Protein AF-A0A969G0C9-F1 (afdb_monomer_lite)

Sequence (170 aa):
MPEANLAQLTTAPKAIAPPEKSEHPSFDSPMLDEKLALYQKRVLESGVPDILIVGSSRALRGLDPLALQAFLMEQGYPRLDIFNFGLNGATVQVFDLLLRQIIPAEQLPQLIIWADGSRAFNSGRKDITYDIIANSAGFQKLQDGTFPNLFVQTKEEAIAAPEKMMILST

Structure (mmCIF, N/CA/C/O backbone):
data_AF-A0A969G0C9-F1
#
_entry.id   AF-A0A969G0C9-F1
#
loop_
_atom_site.group_PDB
_atom_site.id
_atom_site.type_symbol
_atom_site.label_atom_id
_atom_site.label_alt_id
_atom_site.label_comp_id
_atom_site.label_asym_id
_atom_site.label_entity_id
_atom_site.label_seq_id
_atom_site.pdbx_PDB_ins_code
_atom_site.Cartn_x
_atom_site.Cartn_y
_atom_site.Cartn_z
_atom_site.occupancy
_atom_site.B_iso_or_equiv
_atom_site.auth_seq_id
_atom_site.auth_comp_id
_atom_site.auth_asym_id
_atom_site.auth_atom_id
_atom_site.pdbx_PDB_model_num
ATOM 1 N N . MET A 1 1 ? 9.639 25.654 -1.023 1.00 37.41 1 MET A N 1
ATOM 2 C CA . MET A 1 1 ? 8.563 24.685 -0.726 1.00 37.41 1 MET A CA 1
ATOM 3 C C . MET A 1 1 ? 9.047 23.849 0.447 1.00 37.41 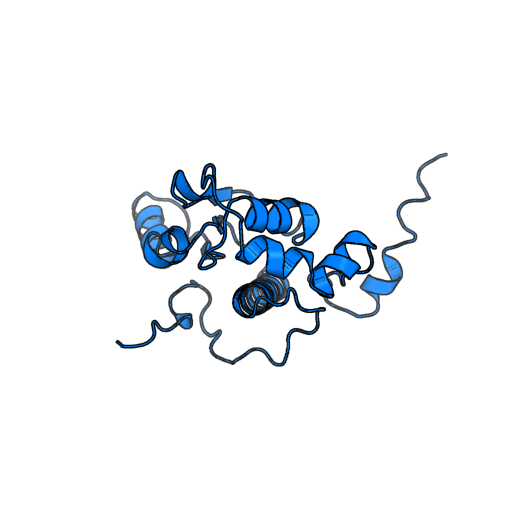1 MET A C 1
ATOM 5 O O . MET A 1 1 ? 10.113 23.270 0.280 1.00 37.41 1 MET A O 1
ATOM 9 N N . PRO A 1 2 ? 8.412 23.851 1.630 1.00 39.34 2 PRO A N 1
ATOM 10 C CA . PRO A 1 2 ? 8.885 23.009 2.724 1.00 39.34 2 PRO A CA 1
ATOM 11 C C . PRO A 1 2 ? 8.496 21.548 2.451 1.00 39.34 2 PRO A C 1
ATOM 13 O O . PRO A 1 2 ? 7.373 21.273 2.023 1.00 39.34 2 PRO A O 1
ATOM 16 N N . GLU A 1 3 ? 9.445 20.632 2.643 1.00 36.16 3 GLU A N 1
ATOM 17 C CA . GLU A 1 3 ? 9.234 19.186 2.555 1.00 36.16 3 GLU A CA 1
ATOM 18 C C . GLU A 1 3 ? 8.230 18.746 3.627 1.00 36.16 3 GLU A C 1
ATOM 20 O O . GLU A 1 3 ? 8.369 19.077 4.805 1.00 36.16 3 GLU A O 1
ATOM 25 N N . ALA A 1 4 ? 7.178 18.037 3.215 1.00 39.09 4 ALA A N 1
ATOM 26 C CA . ALA A 1 4 ? 6.188 17.502 4.138 1.00 39.09 4 ALA A CA 1
ATOM 27 C C . ALA A 1 4 ? 6.842 16.426 5.018 1.00 39.09 4 ALA A C 1
ATOM 29 O O . ALA A 1 4 ? 7.403 15.456 4.512 1.00 39.09 4 ALA A O 1
ATOM 30 N N . ASN A 1 5 ? 6.764 16.607 6.337 1.00 43.69 5 ASN A N 1
ATOM 31 C CA . ASN A 1 5 ? 7.303 15.681 7.322 1.00 43.69 5 ASN A CA 1
ATOM 32 C C . ASN A 1 5 ? 6.521 14.354 7.279 1.00 43.69 5 ASN A C 1
ATOM 34 O O . ASN A 1 5 ? 5.412 14.261 7.806 1.00 43.69 5 ASN A O 1
ATOM 38 N N . LEU A 1 6 ? 7.112 13.330 6.654 1.00 43.34 6 LEU A N 1
ATOM 39 C CA . LEU A 1 6 ? 6.550 11.981 6.480 1.00 43.34 6 LEU A CA 1
ATOM 40 C C . LEU A 1 6 ? 6.104 11.331 7.806 1.00 43.34 6 LEU A C 1
ATOM 42 O O . LEU A 1 6 ? 5.229 10.469 7.806 1.00 43.34 6 LEU A O 1
ATOM 46 N N . ALA A 1 7 ? 6.643 11.798 8.937 1.00 38.66 7 ALA A N 1
ATOM 47 C CA . ALA A 1 7 ? 6.309 11.349 10.286 1.00 38.66 7 ALA A CA 1
ATOM 48 C C . ALA A 1 7 ? 4.868 11.633 10.725 1.00 38.66 7 ALA A C 1
ATOM 50 O O . ALA A 1 7 ? 4.393 11.026 11.679 1.00 38.66 7 ALA A O 1
ATOM 51 N N . GLN A 1 8 ? 4.187 12.579 10.074 1.00 40.59 8 GLN A N 1
ATOM 52 C CA . GLN A 1 8 ? 2.805 12.937 10.407 1.00 40.59 8 GLN A CA 1
ATOM 53 C C . GLN A 1 8 ? 1.773 12.035 9.708 1.00 40.59 8 GLN A C 1
ATOM 55 O O . GLN A 1 8 ? 0.589 12.132 9.999 1.00 40.59 8 GLN A O 1
ATOM 60 N N . LEU A 1 9 ? 2.206 11.139 8.810 1.00 46.84 9 LEU A N 1
ATOM 61 C CA . LEU A 1 9 ? 1.333 10.288 7.987 1.00 46.84 9 LEU A CA 1
ATOM 62 C C . LEU A 1 9 ? 1.014 8.921 8.625 1.00 46.84 9 LEU A C 1
ATOM 64 O O . LEU A 1 9 ? 0.522 8.025 7.938 1.00 46.84 9 LEU A O 1
ATOM 68 N N . THR A 1 10 ? 1.320 8.731 9.909 1.00 42.50 10 THR A N 1
ATOM 69 C CA . THR A 1 10 ? 1.037 7.497 10.652 1.00 42.50 10 THR A CA 1
ATOM 70 C C . THR A 1 10 ? 0.679 7.814 12.102 1.00 42.50 10 THR A C 1
ATOM 72 O O . THR A 1 10 ? 1.307 8.660 12.737 1.00 42.50 10 THR A O 1
ATOM 75 N N . THR A 1 11 ? -0.335 7.137 12.644 1.00 44.62 11 THR A N 1
ATOM 76 C CA . THR A 1 11 ? -0.738 7.247 14.056 1.00 44.62 11 THR A CA 1
ATOM 77 C C . THR A 1 11 ? 0.205 6.513 15.015 1.00 44.62 11 THR A C 1
ATOM 79 O O . THR A 1 11 ? 0.015 6.583 16.231 1.00 44.62 11 THR A O 1
ATOM 82 N N . ALA A 1 12 ? 1.247 5.857 14.490 1.00 41.38 12 ALA A N 1
ATOM 83 C CA . ALA A 1 12 ? 2.321 5.256 15.269 1.00 41.38 12 ALA A CA 1
ATOM 84 C C . ALA A 1 12 ? 3.336 6.333 15.716 1.00 41.38 12 ALA A C 1
ATOM 86 O O . ALA A 1 12 ? 4.017 6.933 14.876 1.00 41.38 12 ALA A O 1
ATOM 87 N N . PRO A 1 13 ? 3.480 6.610 17.026 1.00 36.69 13 PRO A N 1
ATOM 88 C CA . PRO A 1 13 ? 4.459 7.578 17.492 1.00 36.69 13 PRO A CA 1
ATOM 89 C C . PRO A 1 13 ? 5.882 7.055 17.240 1.00 36.69 13 PRO A C 1
ATOM 91 O O . PRO A 1 13 ? 6.268 6.008 17.749 1.00 36.69 13 PRO A O 1
ATOM 94 N N . LYS A 1 14 ? 6.679 7.866 16.526 1.00 37.16 14 LYS A N 1
ATOM 95 C CA . LYS A 1 14 ? 8.149 7.787 16.394 1.00 37.16 14 LYS A CA 1
ATOM 96 C C . LYS A 1 14 ? 8.697 6.771 15.371 1.00 37.16 14 LYS A C 1
ATOM 98 O O . LYS A 1 14 ? 9.442 5.860 15.711 1.00 37.16 14 LYS A O 1
ATOM 103 N N . ALA A 1 15 ? 8.466 7.036 14.085 1.00 44.38 15 ALA A N 1
ATOM 104 C CA . ALA A 1 15 ? 9.258 6.478 12.982 1.00 44.38 15 ALA A CA 1
ATOM 105 C C . ALA A 1 15 ? 9.914 7.612 12.166 1.00 44.38 15 ALA A C 1
ATOM 107 O O . ALA A 1 15 ? 9.534 7.885 11.035 1.00 44.38 15 ALA A O 1
ATOM 108 N N . ILE A 1 16 ? 10.875 8.317 12.777 1.00 41.44 16 ILE A N 1
ATOM 109 C CA . ILE A 1 16 ? 11.783 9.256 12.089 1.00 41.44 16 ILE A CA 1
ATOM 110 C C . ILE A 1 16 ? 13.212 8.783 12.333 1.00 41.44 16 ILE A C 1
ATOM 112 O O . ILE A 1 16 ? 13.971 9.359 13.107 1.00 41.44 16 ILE A O 1
ATOM 116 N N . ALA A 1 17 ? 13.552 7.666 11.717 1.00 37.84 17 ALA A N 1
ATOM 117 C CA . ALA A 1 17 ? 14.923 7.338 11.385 1.00 37.84 17 ALA A CA 1
ATOM 118 C C . ALA A 1 17 ? 14.869 6.867 9.929 1.00 37.84 17 ALA A C 1
ATOM 120 O O . ALA A 1 17 ? 13.951 6.105 9.608 1.00 37.84 17 ALA A O 1
ATOM 121 N N . PRO A 1 18 ? 15.773 7.324 9.044 1.00 37.03 18 PRO A N 1
ATOM 122 C CA . PRO A 1 18 ? 15.930 6.684 7.745 1.00 37.03 18 PRO A CA 1
ATOM 123 C C . PRO A 1 18 ? 16.112 5.188 8.011 1.00 37.03 18 PRO A C 1
ATOM 125 O O . PRO A 1 18 ? 16.925 4.857 8.882 1.00 37.03 18 PRO A O 1
ATOM 128 N N . PRO A 1 19 ? 15.358 4.286 7.364 1.00 46.06 19 PRO A N 1
ATOM 129 C CA . PRO A 1 19 ? 15.647 2.875 7.523 1.00 46.06 19 PRO A CA 1
ATOM 130 C C . PRO A 1 19 ? 17.103 2.658 7.095 1.00 46.06 19 PRO A C 1
ATOM 132 O O . PRO A 1 19 ? 17.530 3.123 6.033 1.00 46.06 19 PRO A O 1
ATOM 135 N N . GLU A 1 20 ? 17.884 1.981 7.942 1.00 50.12 20 GLU A N 1
ATOM 136 C CA . GLU A 1 20 ? 19.062 1.268 7.455 1.00 50.12 20 GLU A CA 1
ATOM 137 C C . GLU A 1 20 ? 18.604 0.468 6.227 1.00 50.12 20 GLU A C 1
ATOM 139 O O . GLU A 1 20 ? 17.497 -0.068 6.253 1.00 50.12 20 GLU A O 1
ATOM 144 N N . LYS A 1 21 ? 19.372 0.520 5.125 1.00 53.62 21 LYS A N 1
ATOM 145 C CA . LYS A 1 21 ? 19.049 -0.078 3.811 1.00 53.62 21 LYS A CA 1
ATOM 146 C C . LYS A 1 21 ? 18.028 -1.214 3.912 1.00 53.62 21 LYS A C 1
ATOM 148 O O . LYS A 1 21 ? 18.293 -2.176 4.626 1.00 53.62 21 LYS A O 1
ATOM 153 N N . SER A 1 22 ? 16.932 -1.124 3.153 1.00 58.75 22 SER A N 1
ATOM 154 C CA . SER A 1 22 ? 15.933 -2.191 3.074 1.00 58.75 22 SER A CA 1
ATOM 155 C C . SER A 1 22 ? 16.625 -3.550 2.947 1.00 58.75 22 SER A C 1
ATOM 157 O O . SER A 1 22 ? 17.378 -3.777 1.998 1.00 58.75 22 SER A O 1
ATOM 159 N N . GLU A 1 23 ? 16.399 -4.449 3.906 1.00 73.50 23 GLU A N 1
ATOM 160 C CA . GLU A 1 23 ? 17.035 -5.776 3.914 1.00 73.50 23 GLU A CA 1
ATOM 161 C C . GLU A 1 23 ? 16.528 -6.672 2.772 1.00 73.50 23 GLU A C 1
ATOM 163 O O . GLU A 1 23 ? 17.060 -7.754 2.517 1.00 73.50 23 GLU A O 1
ATOM 168 N N . HIS A 1 24 ? 15.501 -6.209 2.058 1.00 81.19 24 HIS A N 1
ATOM 169 C CA . HIS A 1 24 ? 14.946 -6.864 0.894 1.00 81.19 24 HIS A CA 1
ATOM 170 C C . HIS A 1 24 ? 15.565 -6.350 -0.420 1.00 81.19 24 HIS A C 1
ATOM 172 O O . HIS A 1 24 ? 15.983 -5.193 -0.523 1.00 81.19 24 HIS A O 1
ATOM 178 N N . PRO A 1 25 ? 15.590 -7.197 -1.464 1.00 89.81 25 PRO A N 1
ATOM 179 C CA . PRO A 1 25 ? 15.853 -6.768 -2.833 1.00 89.81 25 PRO A CA 1
ATOM 180 C C . PRO A 1 25 ? 14.979 -5.566 -3.222 1.00 89.81 25 PRO A C 1
ATOM 182 O O . PRO A 1 25 ? 13.785 -5.544 -2.924 1.00 89.81 25 PRO A O 1
ATOM 185 N N . SER A 1 26 ? 15.577 -4.576 -3.882 1.00 93.94 26 SER A N 1
ATOM 186 C CA . SER A 1 26 ? 14.905 -3.319 -4.228 1.00 93.94 26 SER A CA 1
ATOM 187 C C . SER A 1 26 ? 13.943 -3.472 -5.408 1.00 93.94 26 SER A C 1
ATOM 189 O O 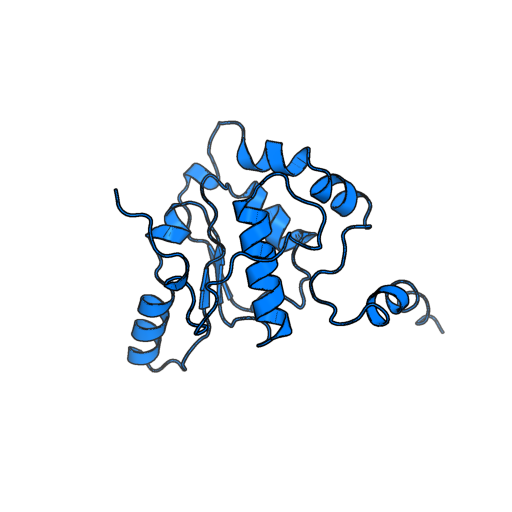. SER A 1 26 ? 14.198 -4.223 -6.359 1.00 93.94 26 SER A O 1
ATOM 191 N N . PHE A 1 27 ? 12.854 -2.706 -5.374 1.00 95.56 27 PHE A N 1
ATOM 192 C CA . PHE A 1 27 ? 11.949 -2.520 -6.506 1.00 95.56 27 PHE A CA 1
ATOM 193 C C . PHE A 1 27 ? 12.350 -1.372 -7.449 1.00 95.56 27 PHE A C 1
ATOM 195 O O . PHE A 1 27 ? 11.529 -0.912 -8.239 1.00 95.56 27 PHE A O 1
ATOM 202 N N . ASP A 1 28 ? 13.585 -0.866 -7.338 1.00 94.94 28 ASP A N 1
ATOM 203 C CA . ASP A 1 28 ? 14.094 0.329 -8.033 1.00 94.94 28 ASP A CA 1
ATOM 204 C C . ASP A 1 28 ? 13.198 1.572 -7.851 1.00 94.94 28 ASP A C 1
ATOM 206 O O . ASP A 1 28 ? 13.270 2.560 -8.584 1.00 94.94 28 ASP A O 1
ATOM 210 N N . SER A 1 29 ? 12.365 1.542 -6.811 1.00 93.19 29 SER A N 1
ATOM 211 C CA . SER A 1 29 ? 11.451 2.598 -6.408 1.00 93.19 29 SER A CA 1
ATOM 212 C C . SER A 1 29 ? 11.727 2.907 -4.939 1.00 93.19 29 SER A C 1
ATOM 214 O O . SER A 1 29 ? 11.168 2.245 -4.062 1.00 93.19 29 SER A O 1
ATOM 216 N N . PRO A 1 30 ? 12.563 3.923 -4.640 1.00 91.69 30 PRO A N 1
ATOM 217 C CA . PRO A 1 30 ? 12.961 4.241 -3.268 1.00 91.69 30 PRO A CA 1
ATOM 218 C C . PRO A 1 30 ? 11.770 4.447 -2.329 1.00 91.69 30 PRO A C 1
ATOM 220 O O . PRO A 1 30 ? 11.801 4.032 -1.178 1.00 91.69 30 PRO A O 1
ATOM 223 N N . MET A 1 31 ? 10.689 5.039 -2.844 1.00 90.81 31 MET A N 1
ATOM 224 C CA . MET A 1 31 ? 9.467 5.261 -2.077 1.00 90.81 31 MET A CA 1
ATOM 225 C C . MET A 1 31 ? 8.713 3.959 -1.776 1.00 90.81 31 MET A C 1
ATOM 227 O O . MET A 1 31 ? 8.153 3.824 -0.691 1.00 90.81 31 MET A O 1
ATOM 231 N N . LEU A 1 32 ? 8.669 3.012 -2.722 1.00 93.94 32 LEU A N 1
ATOM 232 C CA . LEU A 1 32 ? 8.063 1.700 -2.481 1.00 93.94 32 LEU A CA 1
ATOM 233 C C . LEU A 1 32 ? 8.883 0.925 -1.449 1.00 93.94 32 LEU A C 1
ATOM 235 O O . LEU A 1 32 ? 8.304 0.407 -0.500 1.00 93.94 32 LEU A O 1
ATOM 239 N N . ASP A 1 33 ? 10.206 0.903 -1.600 1.00 93.88 33 ASP A N 1
ATOM 240 C CA . ASP A 1 33 ? 11.096 0.196 -0.677 1.00 93.88 33 ASP A CA 1
ATOM 241 C C . ASP A 1 33 ? 11.001 0.771 0.746 1.00 93.88 33 ASP A C 1
ATOM 243 O O . ASP A 1 33 ? 10.863 0.030 1.716 1.00 93.88 33 ASP A O 1
ATOM 247 N N . GLU A 1 34 ? 10.973 2.100 0.883 1.00 92.62 34 GLU A N 1
ATOM 248 C CA . GLU A 1 34 ? 10.774 2.762 2.175 1.00 92.62 34 GLU A CA 1
ATOM 249 C C . GLU A 1 34 ? 9.405 2.426 2.786 1.00 92.62 34 GLU A C 1
ATOM 251 O O . GLU A 1 34 ? 9.310 2.090 3.968 1.00 92.62 34 GLU A O 1
ATOM 256 N N . LYS A 1 35 ? 8.326 2.484 1.994 1.00 93.81 35 LYS A N 1
ATOM 257 C CA . LYS A 1 35 ? 6.977 2.165 2.479 1.00 93.81 35 LYS A CA 1
ATOM 258 C C . LYS A 1 35 ? 6.834 0.695 2.870 1.00 93.81 35 LYS A C 1
ATOM 260 O O . LYS A 1 35 ? 6.177 0.420 3.873 1.00 93.81 35 LYS A O 1
ATOM 265 N N . LEU A 1 36 ? 7.468 -0.223 2.140 1.00 94.62 36 LEU A N 1
ATOM 266 C CA . LEU A 1 36 ? 7.521 -1.642 2.493 1.00 94.62 36 LEU A CA 1
ATOM 267 C C . LEU A 1 36 ? 8.258 -1.857 3.809 1.00 94.62 36 LEU A C 1
ATOM 269 O O . LEU A 1 36 ? 7.708 -2.512 4.688 1.00 94.62 36 LEU A O 1
ATOM 273 N N . ALA A 1 37 ? 9.432 -1.252 3.988 1.00 92.06 37 ALA A N 1
ATOM 274 C CA . ALA A 1 37 ? 10.180 -1.345 5.239 1.00 92.06 37 ALA A CA 1
ATOM 275 C C . ALA A 1 37 ? 9.383 -0.782 6.433 1.00 92.06 37 ALA A C 1
ATOM 277 O O . ALA A 1 37 ? 9.350 -1.381 7.509 1.00 92.06 37 ALA A O 1
ATOM 278 N N . LEU A 1 38 ? 8.683 0.343 6.248 1.00 93.38 38 LEU A N 1
ATOM 279 C CA . LEU A 1 38 ? 7.818 0.923 7.280 1.00 93.38 38 LEU A CA 1
ATOM 280 C C . LEU A 1 38 ? 6.627 0.022 7.616 1.00 93.38 38 LEU A C 1
ATOM 282 O O . LEU A 1 38 ? 6.293 -0.136 8.790 1.00 93.38 38 LEU A O 1
ATOM 286 N N . TYR A 1 39 ? 5.987 -0.565 6.605 1.00 94.62 39 TYR A N 1
ATOM 287 C CA . TYR A 1 39 ? 4.861 -1.470 6.805 1.00 94.62 39 TYR A CA 1
ATOM 288 C C . TYR A 1 39 ? 5.299 -2.775 7.470 1.00 94.62 39 TYR A C 1
ATOM 290 O O . TYR A 1 39 ? 4.680 -3.202 8.437 1.00 94.62 39 TYR A O 1
ATOM 298 N N . GLN A 1 40 ? 6.414 -3.352 7.019 1.00 93.00 40 GLN A N 1
ATOM 299 C CA . GLN A 1 40 ? 7.074 -4.491 7.649 1.00 93.00 40 GLN A CA 1
ATOM 300 C C . GLN A 1 40 ? 7.317 -4.213 9.130 1.00 93.00 40 GLN A C 1
ATOM 302 O O . GLN A 1 40 ? 6.810 -4.937 9.982 1.00 93.00 40 GLN A O 1
ATOM 307 N N . LYS A 1 41 ? 8.026 -3.127 9.450 1.00 90.75 41 LYS A N 1
ATOM 308 C CA . LYS A 1 41 ? 8.304 -2.742 10.835 1.00 90.75 41 LYS A CA 1
ATOM 309 C C . LYS A 1 41 ? 7.020 -2.594 11.653 1.00 90.75 41 LYS A C 1
ATOM 311 O O . LYS A 1 41 ? 6.919 -3.160 12.735 1.00 90.75 41 LYS A O 1
ATOM 316 N N . ARG A 1 42 ? 6.016 -1.888 11.119 1.00 91.81 42 ARG A N 1
ATOM 317 C CA . ARG A 1 42 ? 4.705 -1.706 11.765 1.00 91.81 42 ARG A CA 1
ATOM 318 C C . ARG A 1 42 ? 4.036 -3.046 12.067 1.00 91.81 42 ARG A C 1
ATOM 320 O O . ARG A 1 42 ? 3.512 -3.202 13.168 1.00 91.81 42 ARG A O 1
ATOM 327 N N . VAL A 1 43 ? 4.043 -3.981 11.119 1.00 92.75 43 VAL A N 1
ATOM 328 C CA . VAL A 1 43 ? 3.448 -5.313 11.279 1.00 92.75 43 VAL A CA 1
ATOM 329 C C . VAL A 1 43 ? 4.189 -6.123 12.336 1.00 92.75 43 VAL A C 1
ATOM 331 O O . VAL A 1 43 ? 3.557 -6.699 13.218 1.00 92.75 43 VAL A O 1
ATOM 334 N N . LEU A 1 44 ? 5.521 -6.120 12.298 1.00 89.56 44 LEU A N 1
ATOM 335 C CA . LEU A 1 44 ? 6.338 -6.866 13.251 1.00 89.56 44 LEU A CA 1
ATOM 336 C C . LEU A 1 44 ? 6.231 -6.308 14.681 1.00 89.56 44 LEU A C 1
ATOM 338 O O . LEU A 1 44 ? 6.171 -7.074 15.637 1.00 89.56 44 LEU A O 1
ATOM 342 N N . GLU A 1 45 ? 6.181 -4.987 14.847 1.00 91.31 45 GLU A N 1
ATOM 343 C CA . GLU A 1 45 ? 6.171 -4.354 16.173 1.00 91.31 45 GLU A CA 1
ATOM 344 C C . GLU A 1 45 ? 4.770 -4.222 16.781 1.00 91.31 45 GLU A C 1
ATOM 346 O O . GLU A 1 45 ? 4.629 -4.113 17.998 1.00 91.31 45 GLU A O 1
ATOM 351 N N . SER A 1 46 ? 3.721 -4.139 15.961 1.00 91.69 46 SER A N 1
ATOM 352 C CA . SER A 1 46 ? 2.386 -3.742 16.433 1.00 91.69 46 SER A CA 1
ATOM 353 C C . SER A 1 46 ? 1.228 -4.452 15.708 1.00 91.69 46 SER A C 1
ATOM 355 O O . SER A 1 46 ? 0.070 -4.095 15.915 1.00 91.69 46 SER A O 1
ATOM 357 N N . GLY A 1 47 ? 1.505 -5.442 14.851 1.00 92.69 47 GLY A N 1
ATOM 358 C CA . GLY A 1 47 ? 0.497 -6.221 14.117 1.00 92.69 47 GLY A CA 1
ATOM 359 C C . GLY A 1 47 ? -0.030 -5.551 12.842 1.00 92.69 47 GLY A C 1
ATOM 360 O O . GLY A 1 47 ? 0.403 -4.470 12.463 1.00 92.69 47 GLY A O 1
ATOM 361 N N . VAL A 1 48 ? -0.976 -6.176 12.148 1.00 95.69 48 VAL A N 1
ATOM 362 C CA . VAL A 1 48 ? -1.599 -5.595 10.942 1.00 95.69 48 VAL A CA 1
ATOM 363 C C . VAL A 1 48 ? -2.436 -4.360 11.330 1.00 95.69 48 VAL A C 1
ATOM 365 O O . VAL A 1 48 ? -3.111 -4.413 12.359 1.00 95.69 48 VAL A O 1
ATOM 368 N N . PRO A 1 49 ? -2.391 -3.234 10.583 1.00 96.31 49 PRO A N 1
ATOM 369 C CA . PRO A 1 49 ? -3.281 -2.098 10.850 1.00 96.31 49 PRO A CA 1
ATOM 370 C C . PRO A 1 49 ? -4.753 -2.476 10.622 1.00 96.31 49 PRO A C 1
ATOM 372 O O . PRO A 1 49 ? -5.048 -3.438 9.919 1.00 96.31 49 PRO A O 1
ATOM 375 N N . ASP A 1 50 ? -5.695 -1.694 11.151 1.00 96.31 50 ASP A N 1
ATOM 376 C CA . ASP A 1 50 ? -7.125 -1.926 10.898 1.00 96.31 50 ASP A CA 1
ATOM 377 C C . ASP A 1 50 ? -7.516 -1.511 9.470 1.00 96.31 50 ASP A C 1
ATOM 379 O O . ASP A 1 50 ? -8.378 -2.127 8.837 1.00 96.31 50 ASP A O 1
ATOM 383 N N . ILE A 1 51 ? -6.876 -0.451 8.958 1.00 97.06 51 ILE A N 1
ATOM 384 C CA . ILE A 1 51 ? -7.148 0.133 7.641 1.00 97.06 51 ILE A CA 1
ATOM 385 C C . ILE A 1 51 ? -5.841 0.411 6.895 1.00 97.06 51 ILE A C 1
ATOM 387 O O . ILE A 1 51 ? -4.934 1.062 7.419 1.00 97.06 51 ILE A O 1
ATOM 391 N N . LEU A 1 52 ? -5.785 0.010 5.623 1.00 97.62 52 LEU A N 1
ATOM 392 C CA . LEU A 1 52 ? -4.726 0.390 4.685 1.00 97.62 52 LEU A CA 1
ATOM 393 C C . LEU A 1 52 ? -5.286 1.337 3.627 1.00 97.62 52 LEU A C 1
ATOM 395 O O . LEU A 1 52 ? -6.189 0.983 2.872 1.00 97.62 52 LEU A O 1
ATOM 399 N N . ILE A 1 53 ? -4.725 2.537 3.536 1.00 96.94 53 ILE A N 1
ATOM 400 C CA . ILE A 1 53 ? -4.996 3.459 2.434 1.00 96.94 53 ILE A CA 1
ATOM 401 C C . ILE A 1 53 ? -3.967 3.194 1.335 1.00 96.94 53 ILE A C 1
ATOM 403 O O . ILE A 1 53 ? -2.763 3.275 1.577 1.00 96.94 53 ILE A O 1
ATOM 407 N N . VAL A 1 54 ? -4.440 2.928 0.121 1.00 96.50 54 VAL A N 1
ATOM 408 C CA . VAL A 1 54 ? -3.618 2.796 -1.089 1.00 96.50 54 VAL A CA 1
ATOM 409 C C . VAL A 1 54 ? -4.035 3.830 -2.125 1.00 96.50 54 VAL A C 1
ATOM 411 O O . VAL A 1 54 ? -5.149 4.351 -2.097 1.00 96.50 54 VAL A O 1
ATOM 414 N N . GLY A 1 55 ? -3.148 4.124 -3.067 1.00 93.88 55 GLY A N 1
ATOM 415 C CA . GLY A 1 55 ? -3.430 5.019 -4.185 1.00 93.88 55 GLY A CA 1
ATOM 416 C C . GLY A 1 55 ? -2.277 5.962 -4.491 1.00 93.88 55 GLY A C 1
ATOM 417 O O . GLY A 1 55 ? -1.244 5.980 -3.820 1.00 93.88 55 GLY A O 1
ATOM 418 N N . SER A 1 56 ? -2.445 6.745 -5.550 1.00 90.69 56 SER A N 1
ATOM 419 C CA . SER A 1 56 ? -1.411 7.646 -6.037 1.00 90.69 56 SER A CA 1
ATOM 420 C C . SER A 1 56 ? -1.131 8.817 -5.076 1.00 90.69 56 SER A C 1
ATOM 422 O O . SER A 1 56 ? -1.498 8.847 -3.900 1.00 90.69 56 SER A O 1
ATOM 424 N N . SER A 1 57 ? -0.558 9.895 -5.607 1.00 88.25 57 SER A N 1
ATOM 425 C CA . SER A 1 57 ? -0.366 11.150 -4.877 1.00 88.25 57 SER A CA 1
ATOM 426 C C . SER A 1 57 ? -1.652 11.748 -4.268 1.00 88.25 57 SER A C 1
ATOM 428 O O . SER A 1 57 ? -1.575 12.578 -3.361 1.00 88.25 57 SER A O 1
ATOM 430 N N . ARG A 1 58 ? -2.832 11.325 -4.750 1.00 88.88 58 ARG A N 1
ATOM 431 C CA . ARG A 1 58 ? -4.138 11.681 -4.176 1.00 88.88 58 ARG A CA 1
ATOM 432 C C . ARG A 1 58 ? -4.393 10.991 -2.839 1.00 88.88 58 ARG A C 1
ATOM 434 O O . ARG A 1 58 ? -4.921 11.648 -1.955 1.00 88.88 58 ARG A O 1
ATOM 441 N N . ALA A 1 59 ? -3.969 9.743 -2.659 1.00 90.38 59 ALA A N 1
ATOM 442 C CA . ALA A 1 59 ? -4.050 9.060 -1.371 1.00 90.38 59 ALA A CA 1
ATOM 443 C C . ALA A 1 59 ? -3.162 9.748 -0.329 1.00 90.38 59 ALA A C 1
ATOM 445 O O . ALA A 1 59 ? -3.594 10.005 0.789 1.00 90.38 59 ALA A O 1
ATOM 446 N N . LEU A 1 60 ? -1.938 10.116 -0.722 1.00 86.25 60 LEU A N 1
ATOM 447 C CA . LEU A 1 60 ? -0.970 10.763 0.171 1.00 86.25 60 LEU A CA 1
ATOM 448 C C . LEU A 1 60 ? -1.407 12.142 0.661 1.00 86.25 60 LEU A C 1
ATOM 450 O O . LEU A 1 60 ? -1.105 12.511 1.789 1.00 86.25 60 LEU A O 1
ATOM 454 N N . ARG A 1 61 ? -2.049 12.932 -0.205 1.00 85.81 61 ARG A N 1
ATOM 455 C CA . ARG A 1 61 ? -2.406 14.330 0.100 1.00 85.81 61 ARG A CA 1
ATOM 456 C C . ARG A 1 61 ? -3.882 14.529 0.421 1.00 85.81 61 ARG A C 1
ATOM 458 O O . ARG A 1 61 ? -4.239 15.556 0.980 1.00 85.81 61 ARG A O 1
ATOM 465 N N . GLY A 1 62 ? -4.732 13.606 -0.014 1.00 86.19 62 GLY A N 1
ATOM 466 C CA . GLY A 1 62 ? -6.184 13.720 0.070 1.00 86.19 62 GLY A CA 1
ATOM 467 C C . GLY A 1 62 ? -6.795 12.987 1.256 1.00 86.19 62 GLY A C 1
ATOM 468 O O . GLY A 1 62 ? -7.921 13.307 1.616 1.00 86.19 62 GLY A O 1
ATOM 469 N N . LEU A 1 63 ? -6.075 12.037 1.864 1.00 88.62 63 LEU A N 1
ATOM 470 C CA . LEU A 1 63 ? -6.521 11.333 3.064 1.00 88.62 63 LEU A CA 1
ATOM 471 C C . LEU A 1 63 ? -5.447 11.385 4.147 1.00 88.62 63 LEU A C 1
ATOM 473 O O . LEU A 1 63 ? -4.440 10.678 4.083 1.00 88.62 63 LEU A O 1
ATOM 477 N N . ASP A 1 64 ? -5.704 12.213 5.155 1.00 92.75 64 ASP A N 1
ATOM 478 C CA . ASP A 1 64 ? -4.944 12.237 6.399 1.00 92.75 64 ASP A CA 1
ATOM 479 C C . ASP A 1 64 ? -5.472 11.132 7.342 1.00 92.75 64 ASP A C 1
ATOM 481 O O . ASP A 1 64 ? -6.638 11.191 7.752 1.00 92.75 64 ASP A O 1
ATOM 485 N N . PRO A 1 65 ? -4.647 10.125 7.696 1.00 93.81 65 PRO A N 1
ATOM 486 C CA . PRO A 1 65 ? -5.037 9.055 8.612 1.00 93.81 65 PRO A CA 1
ATOM 487 C C . PRO A 1 65 ? -5.491 9.550 9.986 1.00 93.81 65 PRO A C 1
ATOM 489 O O . PRO A 1 65 ? -6.421 8.985 10.556 1.00 93.81 65 PRO A O 1
ATOM 492 N N . LEU A 1 66 ? -4.867 10.607 10.518 1.00 94.12 66 LEU A N 1
ATOM 493 C CA . LEU A 1 66 ? -5.199 11.122 11.844 1.00 94.12 66 LEU A CA 1
ATOM 494 C C . LEU A 1 66 ? -6.544 11.849 11.823 1.00 94.12 66 LEU A C 1
ATOM 496 O O . LEU A 1 66 ? -7.361 11.648 12.721 1.00 94.12 66 LEU A O 1
ATOM 500 N N . ALA A 1 67 ? -6.798 12.639 10.779 1.00 94.56 67 ALA A N 1
ATOM 501 C CA . ALA A 1 67 ? -8.092 13.287 10.587 1.00 94.56 67 ALA A CA 1
ATOM 502 C C . ALA A 1 67 ? -9.215 12.255 10.392 1.00 94.56 67 ALA A C 1
ATOM 504 O O . ALA A 1 67 ? -10.286 12.396 10.981 1.00 94.56 67 ALA A O 1
ATOM 505 N N . LEU A 1 68 ? -8.962 11.191 9.619 1.00 94.06 68 LEU A N 1
ATOM 506 C CA . LEU A 1 68 ? -9.919 10.098 9.433 1.00 94.06 68 LEU A CA 1
ATOM 507 C C . LEU A 1 68 ? -10.190 9.349 10.747 1.00 94.06 68 LEU A C 1
ATOM 509 O O . LEU A 1 68 ? -11.351 9.121 11.078 1.00 94.06 68 LEU A O 1
ATOM 513 N N . GLN A 1 69 ? -9.149 9.010 11.518 1.00 95.69 69 GLN A N 1
ATOM 514 C CA . GLN A 1 69 ? -9.297 8.380 12.836 1.00 95.69 69 GLN A CA 1
ATOM 515 C C . GLN A 1 69 ? -10.126 9.264 13.776 1.00 95.69 69 GLN A C 1
ATOM 517 O O . GLN A 1 69 ? -11.082 8.778 14.376 1.00 95.69 69 GLN A O 1
ATOM 522 N N . ALA A 1 70 ? -9.780 10.551 13.890 1.00 96.19 70 ALA A N 1
ATOM 523 C CA . ALA A 1 70 ? -10.475 11.490 14.767 1.00 96.19 70 ALA A CA 1
ATOM 524 C C . ALA A 1 70 ? -11.959 11.611 14.397 1.00 96.19 70 ALA A C 1
ATOM 526 O O . ALA A 1 70 ? -12.820 11.466 15.261 1.00 96.19 70 ALA A O 1
ATOM 527 N N . PHE A 1 71 ? -12.257 11.771 13.105 1.00 96.62 71 PHE A N 1
ATOM 528 C CA . PHE A 1 71 ? -13.631 11.827 12.618 1.00 96.62 71 PHE A CA 1
ATOM 529 C C . PHE A 1 71 ? -14.410 10.543 12.937 1.00 96.62 71 PHE A C 1
ATOM 531 O O . PHE A 1 71 ? -15.528 10.609 13.437 1.00 96.62 71 PHE A O 1
ATOM 538 N N . LEU A 1 72 ? -13.831 9.362 12.699 1.00 95.81 72 LEU A N 1
ATOM 539 C CA . LEU A 1 72 ? -14.493 8.089 13.006 1.00 95.81 72 LEU A CA 1
ATOM 540 C C . LEU A 1 72 ? -14.739 7.922 14.513 1.00 95.81 72 LEU A C 1
ATOM 542 O O . LEU A 1 72 ? -15.812 7.468 14.911 1.00 95.81 72 LEU A O 1
ATOM 546 N N . MET A 1 73 ? -13.802 8.350 15.359 1.00 97.25 73 MET A N 1
ATOM 547 C CA . MET A 1 73 ? -13.998 8.348 16.810 1.00 97.25 73 MET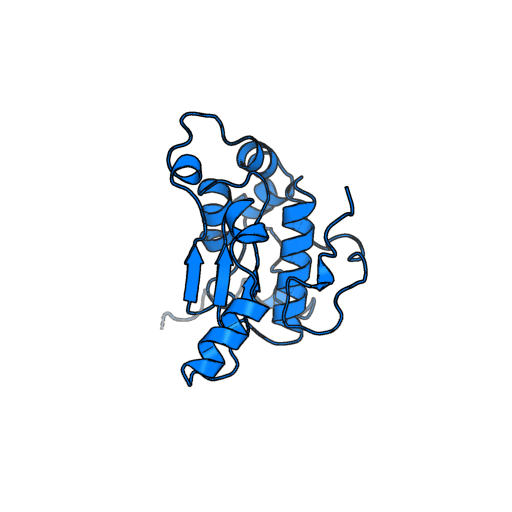 A CA 1
ATOM 548 C C . MET A 1 73 ? -15.154 9.259 17.244 1.00 97.25 73 MET A C 1
ATOM 550 O O . MET A 1 73 ? -15.949 8.865 18.095 1.00 97.25 73 MET A O 1
ATOM 554 N N . GLU A 1 74 ? -15.307 10.438 16.633 1.00 97.81 74 GLU A N 1
ATOM 555 C CA . GLU A 1 74 ? -16.459 11.325 16.872 1.00 97.81 74 GLU A CA 1
ATOM 556 C C . GLU A 1 74 ? -17.793 10.681 16.465 1.00 97.81 74 GLU A C 1
ATOM 558 O O . GLU A 1 74 ? -18.826 10.968 17.069 1.00 97.81 74 GLU A O 1
ATOM 563 N N . GLN A 1 75 ? -17.779 9.776 15.481 1.00 97.75 75 GLN A N 1
ATOM 564 C CA . GLN A 1 75 ? -18.950 8.987 15.082 1.00 97.75 75 GLN A CA 1
ATOM 565 C C . GLN A 1 75 ? -19.205 7.761 15.984 1.00 97.75 75 GLN A C 1
ATOM 567 O O . GLN A 1 75 ? -20.146 7.008 15.737 1.00 97.75 75 GLN A O 1
ATOM 572 N N . GLY A 1 76 ? -18.396 7.546 17.026 1.00 97.75 76 GLY A N 1
ATOM 573 C CA . GLY A 1 76 ? -18.552 6.448 17.984 1.00 97.75 76 GLY A CA 1
ATOM 574 C C . GLY A 1 76 ? -17.818 5.154 17.618 1.00 97.75 76 GLY A C 1
ATOM 575 O O . GLY A 1 76 ? -18.006 4.144 18.298 1.00 97.75 76 GLY A O 1
ATOM 576 N N . TYR A 1 77 ? -16.976 5.160 16.580 1.00 96.50 77 TYR A N 1
ATOM 577 C CA . TYR A 1 77 ? -16.085 4.034 16.291 1.00 96.50 77 TYR A CA 1
ATOM 578 C C . TYR A 1 77 ? -14.919 3.985 17.295 1.00 96.50 77 TYR A C 1
ATOM 580 O O . TYR A 1 77 ? -14.535 5.017 17.856 1.00 96.50 77 TYR A O 1
ATOM 588 N N . PRO A 1 78 ? -14.320 2.803 17.536 1.00 95.00 78 PRO A N 1
ATOM 589 C CA . PRO A 1 78 ? -13.101 2.715 18.331 1.00 95.00 78 PRO A CA 1
ATOM 590 C C . PRO A 1 78 ? -11.948 3.476 17.663 1.00 95.00 78 PRO A C 1
ATOM 592 O O . PRO A 1 78 ? -12.012 3.879 16.500 1.00 95.00 78 PRO A O 1
ATOM 595 N N . ARG A 1 79 ? -10.850 3.645 18.401 1.00 94.56 79 ARG A N 1
ATOM 596 C CA . ARG A 1 79 ? -9.614 4.188 17.841 1.00 94.56 79 ARG A CA 1
ATOM 597 C C . ARG A 1 79 ? -9.004 3.182 16.857 1.00 94.56 79 ARG A C 1
ATOM 599 O O . ARG A 1 79 ? -8.314 2.266 17.287 1.00 94.56 79 ARG A O 1
ATOM 606 N N . LEU A 1 80 ? -9.271 3.372 15.568 1.00 94.44 80 LEU A N 1
ATOM 607 C CA . LEU A 1 80 ? -8.784 2.521 14.476 1.00 94.44 80 LEU A CA 1
ATOM 608 C C . LEU A 1 80 ? -7.357 2.891 14.081 1.00 94.44 80 LEU A C 1
ATOM 610 O O . LEU A 1 80 ? -7.078 4.072 13.880 1.00 94.44 80 LEU A O 1
ATOM 614 N N . ASP A 1 81 ? -6.471 1.916 13.913 1.00 94.88 81 ASP A N 1
ATOM 615 C CA . ASP A 1 81 ? -5.138 2.144 13.365 1.00 94.88 81 ASP A CA 1
ATOM 616 C C . ASP A 1 81 ? -5.150 2.176 11.833 1.00 94.88 81 ASP A C 1
ATOM 618 O O . ASP A 1 81 ? -5.616 1.250 11.167 1.00 94.88 81 ASP A O 1
ATOM 622 N N . ILE A 1 82 ? -4.629 3.263 11.266 1.00 95.81 82 ILE A N 1
ATOM 623 C CA . ILE A 1 82 ? -4.750 3.561 9.839 1.00 95.81 82 ILE A CA 1
ATOM 624 C C . ILE A 1 82 ? -3.359 3.812 9.262 1.00 95.81 82 ILE A C 1
ATOM 626 O O . ILE A 1 82 ? -2.679 4.769 9.638 1.00 95.81 82 ILE A O 1
ATOM 630 N N . PHE A 1 83 ? -2.953 2.987 8.297 1.00 95.88 83 PHE A N 1
ATOM 631 C CA . PHE A 1 83 ? -1.675 3.124 7.602 1.00 95.88 83 PHE A CA 1
ATOM 632 C C . PHE A 1 83 ? -1.874 3.655 6.178 1.00 95.88 83 PHE A C 1
ATOM 634 O O . PHE A 1 83 ? -2.635 3.086 5.396 1.00 95.88 83 PHE A O 1
ATOM 641 N N . ASN A 1 84 ? -1.159 4.721 5.800 1.00 95.69 84 ASN A N 1
ATOM 642 C CA . ASN A 1 84 ? -1.191 5.260 4.436 1.00 95.69 84 ASN A CA 1
ATOM 643 C C . ASN A 1 84 ? 0.015 4.790 3.605 1.00 95.69 84 ASN A C 1
ATOM 645 O O . ASN A 1 84 ? 1.142 5.282 3.750 1.00 95.69 84 ASN A O 1
ATOM 649 N N . PHE A 1 85 ? -0.256 3.860 2.689 1.00 95.81 85 PHE A N 1
ATOM 650 C CA . PHE A 1 85 ? 0.668 3.295 1.702 1.00 95.81 85 PHE A CA 1
ATOM 651 C C . PHE A 1 85 ? 0.507 3.976 0.335 1.00 95.81 85 PHE A C 1
ATOM 653 O O . PHE A 1 85 ? 0.675 3.370 -0.717 1.00 95.81 85 PHE A O 1
ATOM 660 N N . GLY A 1 86 ? 0.142 5.254 0.307 1.00 93.56 86 GLY A N 1
ATOM 661 C CA . GLY A 1 86 ? 0.102 5.993 -0.943 1.00 93.56 86 GLY A CA 1
ATOM 662 C C . GLY A 1 86 ? 1.495 6.115 -1.574 1.00 93.56 86 GLY A C 1
ATOM 663 O O . GLY A 1 86 ? 2.501 6.255 -0.873 1.00 93.56 86 GLY A O 1
ATOM 664 N N . LEU A 1 87 ? 1.557 6.092 -2.906 1.00 91.56 87 LEU A N 1
ATOM 665 C CA . LEU A 1 87 ? 2.796 6.178 -3.686 1.00 91.56 87 LEU A CA 1
ATOM 666 C C . LEU A 1 87 ? 2.650 7.227 -4.790 1.00 91.56 87 LEU A C 1
ATOM 668 O O . LEU A 1 87 ? 1.680 7.242 -5.545 1.00 91.56 87 LEU A O 1
ATOM 672 N N . ASN A 1 88 ? 3.616 8.135 -4.918 1.00 88.12 88 ASN A N 1
ATOM 673 C CA . ASN A 1 88 ? 3.571 9.131 -5.987 1.00 88.12 88 ASN A CA 1
ATOM 674 C C . ASN A 1 88 ? 3.732 8.462 -7.358 1.00 88.12 88 ASN A C 1
ATOM 676 O O . ASN A 1 88 ? 4.626 7.650 -7.556 1.00 88.12 88 ASN A O 1
ATOM 680 N N . GLY A 1 89 ? 2.876 8.828 -8.314 1.00 84.44 89 GLY A N 1
ATOM 681 C CA . GLY A 1 89 ? 2.936 8.299 -9.681 1.00 84.44 89 GLY A CA 1
ATOM 682 C C . GLY A 1 89 ? 2.402 6.875 -9.856 1.00 84.44 89 GLY A C 1
ATOM 683 O O . GLY A 1 89 ? 2.169 6.485 -10.994 1.00 84.44 89 GLY A O 1
ATOM 684 N N . ALA A 1 90 ? 2.131 6.150 -8.766 1.00 89.62 90 ALA A N 1
ATOM 685 C CA . ALA A 1 90 ? 1.605 4.794 -8.831 1.00 89.62 90 ALA A CA 1
ATOM 686 C C . ALA A 1 90 ? 0.229 4.743 -9.506 1.00 89.62 90 ALA A C 1
ATOM 688 O O . ALA A 1 90 ? -0.630 5.597 -9.266 1.00 89.62 90 ALA A O 1
ATOM 689 N N . THR A 1 91 ? 0.033 3.722 -10.338 1.00 91.31 91 THR A N 1
ATOM 690 C CA . THR A 1 91 ? -1.276 3.359 -10.880 1.00 91.31 91 THR A CA 1
ATOM 691 C C . THR A 1 91 ? -1.817 2.114 -10.184 1.00 91.31 91 THR A C 1
ATOM 693 O O . THR A 1 91 ? -1.203 1.563 -9.268 1.00 91.31 91 THR A O 1
ATOM 696 N N . VAL A 1 92 ? -2.967 1.637 -10.657 1.00 91.69 92 VAL A N 1
ATOM 697 C CA . VAL A 1 92 ? -3.564 0.376 -10.213 1.00 91.69 92 VAL A CA 1
ATOM 698 C C . VAL A 1 92 ? -2.623 -0.808 -10.358 1.00 91.69 92 VAL A C 1
ATOM 700 O O . VAL A 1 92 ? -2.658 -1.684 -9.508 1.00 91.69 92 VAL A O 1
ATOM 703 N N . GLN A 1 93 ? -1.742 -0.821 -11.360 1.00 93.12 93 GLN A N 1
ATOM 704 C CA . GLN A 1 93 ? -0.820 -1.940 -11.574 1.00 93.12 93 GLN A CA 1
ATOM 705 C C . GLN A 1 93 ? 0.169 -2.108 -10.414 1.00 93.12 93 GLN A C 1
ATOM 707 O O . GLN A 1 93 ? 0.460 -3.227 -9.998 1.00 93.12 93 GLN A O 1
ATOM 712 N N . VAL A 1 94 ? 0.640 -0.996 -9.844 1.00 94.69 94 VAL A N 1
ATOM 713 C CA . VAL A 1 94 ? 1.554 -1.010 -8.694 1.00 94.69 94 VAL A CA 1
ATOM 714 C C . VAL A 1 94 ? 0.858 -1.569 -7.454 1.00 94.69 94 VAL A C 1
ATOM 716 O O . VAL A 1 94 ? 1.431 -2.384 -6.736 1.00 94.69 94 VAL A O 1
ATOM 719 N N . PHE A 1 95 ? -0.384 -1.157 -7.201 1.00 95.00 95 PHE A N 1
ATOM 720 C CA . PHE A 1 95 ? -1.127 -1.624 -6.031 1.00 95.00 95 PHE A CA 1
ATOM 721 C C . PHE A 1 95 ? -1.710 -3.026 -6.208 1.00 95.00 95 PHE A C 1
ATOM 723 O O . PHE A 1 95 ? -1.816 -3.749 -5.226 1.00 95.00 95 PHE A O 1
ATOM 730 N N . ASP A 1 96 ? -2.024 -3.449 -7.432 1.00 95.06 96 ASP A N 1
ATOM 731 C CA . ASP A 1 96 ? -2.364 -4.843 -7.726 1.00 95.06 96 ASP A CA 1
ATOM 732 C C . ASP A 1 96 ? -1.183 -5.765 -7.391 1.00 95.06 96 ASP A C 1
ATOM 734 O O . ASP A 1 96 ? -1.347 -6.724 -6.640 1.00 95.06 96 ASP A O 1
ATOM 738 N N . LEU A 1 97 ? 0.029 -5.405 -7.835 1.00 95.44 97 LEU A N 1
ATOM 739 C CA . LEU A 1 97 ? 1.260 -6.106 -7.471 1.00 95.44 97 LEU A CA 1
ATOM 740 C C . LEU A 1 97 ? 1.475 -6.131 -5.949 1.00 95.44 97 LEU A C 1
ATOM 742 O O . LEU A 1 97 ? 1.724 -7.192 -5.374 1.00 95.44 97 LEU A O 1
ATOM 746 N N . LEU A 1 98 ? 1.348 -4.974 -5.291 1.00 95.44 98 LEU A N 1
ATOM 747 C CA . LEU A 1 98 ? 1.528 -4.85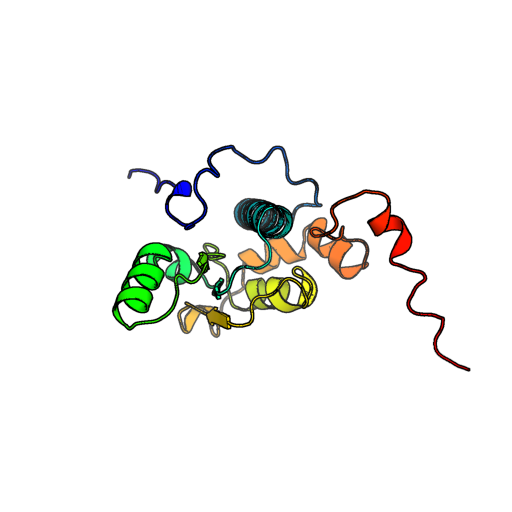3 -3.845 1.00 95.44 98 LEU A CA 1
ATOM 748 C C . LEU A 1 98 ? 0.576 -5.776 -3.073 1.00 95.44 98 LEU A C 1
ATOM 750 O O . LEU A 1 98 ? 1.020 -6.543 -2.224 1.00 95.44 98 LEU A O 1
ATOM 754 N N . LEU A 1 99 ? -0.720 -5.694 -3.375 1.00 95.69 99 LEU A N 1
ATOM 755 C CA . LEU A 1 99 ? -1.780 -6.354 -2.616 1.00 95.69 99 LEU A CA 1
ATOM 756 C C . LEU A 1 99 ? -1.922 -7.841 -2.943 1.00 95.69 99 LEU A C 1
ATOM 758 O O . LEU A 1 99 ? -2.473 -8.580 -2.137 1.00 95.69 99 LEU A O 1
ATOM 762 N N . ARG A 1 100 ? -1.491 -8.287 -4.127 1.00 94.62 100 ARG A N 1
ATOM 763 C CA . ARG A 1 100 ? -1.659 -9.687 -4.544 1.00 94.62 100 ARG A CA 1
ATOM 764 C C . ARG A 1 100 ? -0.394 -10.521 -4.475 1.00 94.62 100 ARG A C 1
ATOM 766 O O . ARG A 1 100 ? -0.506 -11.742 -4.499 1.00 94.62 100 ARG A O 1
ATOM 773 N N . GLN A 1 101 ? 0.778 -9.892 -4.474 1.00 94.44 101 GLN A N 1
ATOM 774 C CA . GLN A 1 101 ? 2.040 -10.617 -4.637 1.00 94.44 101 GLN A CA 1
ATOM 775 C C . GLN A 1 101 ? 3.088 -10.221 -3.599 1.00 94.44 101 GLN A C 1
ATOM 777 O O . GLN A 1 101 ? 3.802 -11.093 -3.119 1.00 94.44 101 GLN A O 1
ATOM 782 N N . ILE A 1 102 ? 3.188 -8.939 -3.230 1.00 93.94 102 ILE A N 1
ATOM 783 C CA . ILE A 1 102 ? 4.232 -8.488 -2.295 1.00 93.94 102 ILE A CA 1
ATOM 784 C C . ILE A 1 102 ? 3.811 -8.680 -0.834 1.00 93.94 102 ILE A C 1
ATOM 786 O O . ILE A 1 102 ? 4.591 -9.200 -0.039 1.00 93.94 102 ILE A O 1
ATOM 790 N N . ILE A 1 103 ? 2.607 -8.238 -0.456 1.00 93.56 103 ILE A N 1
ATOM 791 C CA . ILE A 1 103 ? 2.103 -8.385 0.913 1.00 93.56 103 ILE A CA 1
ATOM 792 C C . ILE A 1 103 ? 1.328 -9.710 1.010 1.00 93.56 103 ILE A C 1
ATOM 794 O O . ILE A 1 103 ? 0.344 -9.874 0.286 1.00 93.56 103 ILE A O 1
ATOM 798 N N . PRO A 1 104 ? 1.728 -10.649 1.891 1.00 92.12 104 PRO A N 1
ATOM 799 C CA . PRO A 1 104 ? 0.965 -11.866 2.149 1.00 92.12 104 PRO A CA 1
ATOM 800 C C . PRO A 1 104 ? -0.455 -11.549 2.615 1.00 92.12 104 PRO A C 1
ATOM 802 O O . PRO A 1 104 ? -0.673 -10.571 3.332 1.00 92.12 104 PRO A O 1
ATOM 805 N N . ALA A 1 105 ? -1.415 -12.398 2.253 1.00 92.12 105 ALA A N 1
ATOM 806 C CA . ALA A 1 105 ? -2.826 -12.174 2.559 1.00 92.12 105 ALA A CA 1
ATOM 807 C C . ALA A 1 105 ? -3.096 -12.038 4.068 1.00 92.12 105 ALA A C 1
ATOM 809 O O . ALA A 1 105 ? -3.935 -11.240 4.476 1.00 92.12 105 ALA A O 1
ATOM 810 N N . GLU A 1 106 ? -2.345 -12.761 4.899 1.00 91.81 106 GLU A N 1
ATOM 811 C CA . GLU A 1 106 ? -2.435 -12.728 6.363 1.00 91.81 106 GLU A CA 1
ATOM 812 C C . GLU A 1 106 ? -1.934 -11.405 6.957 1.00 91.81 106 GLU A C 1
ATOM 814 O O . GLU A 1 106 ? -2.224 -11.098 8.110 1.00 91.81 106 GLU A O 1
ATOM 819 N N . GLN A 1 107 ? -1.183 -10.630 6.171 1.00 94.81 107 GLN A N 1
ATOM 820 C CA . GLN A 1 107 ? -0.615 -9.340 6.549 1.00 94.81 107 GLN A CA 1
ATOM 821 C C . GLN A 1 107 ? -1.341 -8.166 5.888 1.00 94.81 107 GLN A C 1
ATOM 823 O O . GLN A 1 107 ? -0.847 -7.041 5.933 1.00 94.81 107 GLN A O 1
ATOM 828 N N . LEU A 1 108 ? -2.503 -8.400 5.272 1.00 96.31 108 LEU A N 1
ATOM 829 C CA . LEU A 1 108 ? -3.397 -7.355 4.775 1.00 96.31 108 LEU A CA 1
ATOM 830 C C . LEU A 1 108 ? -4.500 -7.061 5.800 1.00 96.31 108 LEU A C 1
ATOM 832 O O . LEU A 1 108 ? -5.006 -7.984 6.441 1.00 96.31 108 LEU A O 1
ATOM 836 N N . PRO A 1 109 ? -4.917 -5.793 5.956 1.00 96.19 109 PRO A N 1
ATOM 837 C CA . PRO A 1 109 ? -6.036 -5.462 6.828 1.00 96.19 109 PRO A CA 1
ATOM 838 C C . PRO A 1 109 ? -7.364 -5.949 6.247 1.00 96.19 109 PRO A C 1
ATOM 840 O O . PRO A 1 109 ? -7.501 -6.192 5.046 1.00 96.19 109 PRO A O 1
ATOM 843 N N . GLN A 1 110 ? -8.394 -5.967 7.090 1.00 91.00 110 GLN A N 1
ATOM 844 C CA . GLN A 1 110 ? -9.755 -6.281 6.653 1.00 91.00 110 GLN A CA 1
ATOM 845 C C . GLN A 1 110 ? -10.373 -5.181 5.775 1.00 91.00 110 GLN A C 1
ATOM 847 O O . GLN A 1 110 ? -11.264 -5.471 4.976 1.00 91.00 110 GLN A O 1
ATOM 852 N N . LEU A 1 111 ? -9.907 -3.931 5.902 1.00 97.06 111 LEU A N 1
ATOM 853 C CA . LEU A 1 111 ? -10.371 -2.804 5.097 1.00 97.06 111 LEU A CA 1
ATOM 854 C C . LEU A 1 111 ? -9.215 -2.134 4.348 1.00 97.06 111 LEU A C 1
ATOM 856 O O . LEU A 1 111 ? -8.262 -1.627 4.940 1.00 97.06 111 LEU A O 1
ATOM 860 N N . ILE A 1 112 ? -9.361 -2.059 3.026 1.00 97.12 112 ILE A N 1
ATOM 861 C CA . ILE A 1 112 ? -8.482 -1.288 2.148 1.00 97.12 112 ILE A CA 1
ATOM 862 C C . ILE A 1 112 ? -9.284 -0.128 1.562 1.00 97.12 112 ILE A C 1
ATOM 864 O O . ILE A 1 112 ? -10.312 -0.331 0.917 1.00 97.12 112 ILE A O 1
ATOM 868 N N . ILE A 1 113 ? -8.796 1.094 1.759 1.00 95.81 113 ILE A N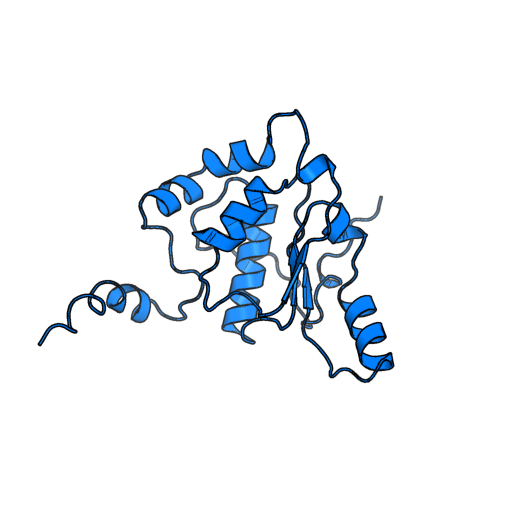 1
ATOM 869 C CA . ILE A 1 113 ? -9.337 2.293 1.121 1.00 95.81 113 ILE A CA 1
ATOM 870 C C . ILE A 1 113 ? -8.487 2.599 -0.104 1.00 95.81 113 ILE A C 1
ATOM 872 O O . ILE A 1 113 ? -7.329 2.999 0.005 1.00 95.81 113 ILE A O 1
ATOM 876 N N . TRP A 1 114 ? -9.084 2.456 -1.283 1.00 94.38 114 TRP A N 1
ATOM 877 C CA . TRP A 1 114 ? -8.451 2.861 -2.530 1.00 94.38 114 TRP A CA 1
ATOM 878 C C . TRP A 1 114 ? -8.750 4.329 -2.834 1.00 94.38 114 TRP A C 1
ATOM 880 O O . TRP A 1 114 ? -9.834 4.681 -3.300 1.00 94.38 114 TRP A O 1
ATOM 890 N N . ALA A 1 115 ? -7.774 5.198 -2.603 1.00 92.44 115 ALA A N 1
ATOM 891 C CA . ALA A 1 115 ? -7.909 6.640 -2.743 1.00 92.44 115 ALA A CA 1
ATOM 892 C C . ALA A 1 115 ? -7.183 7.155 -3.990 1.00 92.44 115 ALA A C 1
ATOM 894 O O . ALA A 1 115 ? -6.120 7.777 -3.921 1.00 92.44 115 ALA A O 1
ATOM 895 N N . ASP A 1 116 ? -7.776 6.910 -5.158 1.00 89.31 116 ASP A N 1
ATOM 896 C CA . ASP A 1 116 ? -7.210 7.349 -6.431 1.00 89.31 116 ASP A CA 1
ATOM 897 C C . ASP A 1 116 ? -8.247 7.954 -7.378 1.00 89.31 116 ASP A C 1
ATOM 899 O O . ASP A 1 116 ? -9.454 7.853 -7.180 1.00 89.31 116 ASP A O 1
ATOM 903 N N . GLY A 1 117 ? -7.762 8.624 -8.420 1.00 83.62 117 GLY A N 1
ATOM 904 C CA . GLY A 1 117 ? -8.602 9.129 -9.498 1.00 83.62 117 GLY A CA 1
ATOM 905 C C . GLY A 1 117 ? -8.759 8.111 -10.626 1.00 83.62 117 GLY A C 1
ATOM 906 O O . GLY A 1 117 ? -7.917 7.237 -10.817 1.00 83.62 117 GLY A O 1
ATOM 907 N N . SER A 1 118 ? -9.776 8.306 -11.469 1.00 82.50 118 SER A N 1
ATOM 908 C CA . SER A 1 118 ? -10.023 7.494 -12.676 1.00 82.50 118 SER A CA 1
ATOM 909 C C . SER A 1 118 ? -8.798 7.355 -13.590 1.00 82.50 118 SER A C 1
ATOM 911 O O . SER A 1 118 ? -8.624 6.332 -14.247 1.00 82.50 118 SER A O 1
ATOM 913 N N . ARG A 1 119 ? -7.898 8.346 -13.591 1.00 79.94 119 ARG A N 1
ATOM 914 C CA . ARG A 1 119 ? -6.636 8.309 -14.341 1.00 79.94 119 ARG A CA 1
ATOM 915 C C . ARG A 1 119 ? -5.718 7.154 -13.932 1.00 79.94 119 ARG A C 1
ATOM 917 O O . ARG A 1 119 ? -4.994 6.663 -14.788 1.00 79.94 119 ARG A O 1
ATOM 924 N N . ALA A 1 120 ? -5.716 6.737 -12.667 1.00 83.94 120 ALA A N 1
ATOM 925 C CA . ALA A 1 120 ? -4.904 5.601 -12.228 1.00 83.94 120 ALA A CA 1
ATOM 926 C C . ALA A 1 120 ? -5.425 4.264 -12.775 1.00 83.94 120 ALA A C 1
ATOM 928 O O . ALA A 1 120 ? -4.649 3.326 -12.913 1.00 83.94 120 ALA A O 1
ATOM 929 N N . PHE A 1 121 ? -6.712 4.197 -13.129 1.00 81.75 121 PHE A N 1
ATOM 930 C CA . PHE A 1 121 ? -7.347 3.025 -13.736 1.00 81.75 121 PHE A CA 1
ATOM 931 C C . PHE A 1 121 ? -7.306 3.055 -15.265 1.00 81.75 121 PHE A C 1
ATOM 933 O O . PHE A 1 121 ? -7.191 2.014 -15.901 1.00 81.75 121 PHE A O 1
ATOM 940 N N . ASN A 1 122 ? -7.407 4.242 -15.867 1.00 69.44 122 ASN A N 1
ATOM 941 C CA . ASN A 1 122 ? -7.547 4.402 -17.312 1.00 69.44 122 ASN A CA 1
ATOM 942 C C . ASN A 1 122 ? -6.637 5.522 -17.829 1.00 69.44 122 ASN A C 1
ATOM 944 O O . ASN A 1 122 ? -7.091 6.575 -18.281 1.00 69.44 122 ASN A O 1
ATOM 948 N N . SER A 1 123 ? -5.325 5.337 -17.675 1.00 68.44 123 SER A N 1
ATOM 949 C CA . SER A 1 123 ? -4.367 6.408 -17.959 1.00 68.44 123 SER A CA 1
ATOM 950 C C . SER A 1 123 ? -4.122 6.610 -19.463 1.00 68.44 123 SER A C 1
ATOM 952 O O . SER A 1 123 ? -3.640 7.675 -19.858 1.00 68.44 123 SER A O 1
ATOM 954 N N . GLY A 1 124 ? -4.421 5.601 -20.298 1.00 71.44 124 GLY A N 1
ATOM 955 C CA . GLY A 1 124 ? -4.075 5.555 -21.728 1.00 71.44 124 GLY A CA 1
ATOM 956 C C . GLY A 1 124 ? -2.571 5.682 -22.018 1.00 71.44 124 GLY A C 1
ATOM 957 O O . GLY A 1 124 ? -2.163 5.749 -23.173 1.00 71.44 124 GLY A O 1
ATOM 958 N N . ARG A 1 125 ? -1.740 5.758 -20.974 1.00 78.12 125 ARG A N 1
ATOM 959 C CA . ARG A 1 125 ? -0.298 5.979 -21.014 1.00 78.12 125 ARG A CA 1
ATOM 960 C C . ARG A 1 125 ? 0.395 4.810 -20.335 1.00 78.12 125 ARG A C 1
ATOM 962 O O . ARG A 1 125 ? -0.173 4.143 -19.473 1.00 78.12 125 ARG A O 1
ATOM 969 N N . LYS A 1 126 ? 1.651 4.603 -20.713 1.00 83.88 126 LYS A N 1
ATOM 970 C CA . LYS A 1 126 ? 2.524 3.640 -20.050 1.00 83.88 126 LYS A CA 1
ATOM 971 C C . LYS A 1 126 ? 2.680 4.006 -18.569 1.00 83.88 126 LYS A C 1
ATOM 973 O O . LYS A 1 126 ? 2.873 5.185 -18.254 1.00 83.88 126 LYS A O 1
ATOM 978 N N . ASP A 1 127 ? 2.582 3.019 -17.684 1.00 88.56 127 ASP A N 1
ATOM 979 C CA . ASP A 1 127 ? 2.882 3.203 -16.266 1.00 88.56 127 ASP A CA 1
ATOM 980 C C . ASP A 1 127 ? 4.394 3.102 -16.051 1.00 88.56 127 ASP A C 1
ATOM 982 O O . ASP A 1 127 ? 4.953 2.020 -15.899 1.00 88.56 127 ASP A O 1
ATOM 986 N N . ILE A 1 128 ? 5.051 4.261 -16.039 1.00 90.44 128 ILE A N 1
ATOM 987 C CA . ILE A 1 128 ? 6.500 4.360 -15.837 1.00 90.44 128 ILE A CA 1
ATOM 988 C C . ILE A 1 128 ? 6.903 3.815 -14.460 1.00 90.44 128 ILE A C 1
ATOM 990 O O . ILE A 1 128 ? 7.964 3.213 -14.333 1.00 90.44 128 ILE A O 1
ATOM 994 N N . THR A 1 129 ? 6.076 4.016 -13.429 1.00 91.06 129 THR A N 1
ATOM 995 C CA . THR A 1 129 ? 6.383 3.529 -12.080 1.00 91.06 129 THR A CA 1
ATOM 996 C C . THR A 1 129 ? 6.336 2.007 -12.049 1.00 91.06 129 THR A C 1
ATOM 998 O O . THR A 1 129 ? 7.264 1.386 -11.539 1.00 91.06 129 THR A O 1
ATOM 1001 N N . TYR A 1 130 ? 5.302 1.405 -12.638 1.00 94.31 130 TYR A N 1
ATOM 1002 C CA . TYR A 1 130 ? 5.222 -0.048 -12.756 1.00 94.31 130 TYR A CA 1
ATOM 1003 C C . TYR A 1 130 ? 6.333 -0.621 -13.638 1.00 94.31 130 TYR A C 1
ATOM 1005 O O . TYR A 1 130 ? 6.912 -1.635 -13.276 1.00 94.31 130 TYR A O 1
ATOM 1013 N N . ASP A 1 131 ? 6.691 0.032 -14.748 1.00 94.69 131 ASP A N 1
ATOM 1014 C CA . ASP A 1 131 ? 7.795 -0.425 -15.599 1.00 94.69 131 ASP A CA 1
ATOM 1015 C C . ASP A 1 131 ? 9.122 -0.494 -14.841 1.00 94.69 131 ASP A C 1
ATOM 1017 O O . ASP A 1 131 ? 9.869 -1.455 -15.005 1.00 94.69 131 ASP A O 1
ATOM 1021 N N . ILE A 1 132 ? 9.434 0.524 -14.033 1.00 95.00 132 ILE A N 1
ATOM 1022 C CA . ILE A 1 132 ? 10.650 0.540 -13.209 1.00 95.00 132 ILE A CA 1
ATOM 1023 C C . ILE A 1 132 ? 10.638 -0.663 -12.263 1.00 95.00 132 ILE A C 1
ATOM 1025 O O . ILE A 1 132 ? 11.594 -1.433 -12.242 1.00 95.00 132 ILE A O 1
ATOM 1029 N N . ILE A 1 133 ? 9.518 -0.871 -11.567 1.00 96.19 133 ILE A N 1
ATOM 1030 C CA . ILE A 1 133 ? 9.335 -1.993 -10.643 1.00 96.19 133 ILE A CA 1
ATOM 1031 C C . ILE A 1 133 ? 9.492 -3.330 -11.371 1.00 96.19 133 ILE A C 1
ATOM 1033 O O . ILE A 1 133 ? 10.250 -4.182 -10.928 1.00 96.19 133 ILE A O 1
ATOM 1037 N N . ALA A 1 134 ? 8.835 -3.509 -12.516 1.00 96.44 134 ALA A N 1
ATOM 1038 C CA . ALA A 1 134 ? 8.836 -4.759 -13.272 1.00 96.44 134 ALA A CA 1
ATOM 1039 C C . ALA A 1 134 ? 10.218 -5.147 -13.832 1.00 96.44 134 ALA A C 1
ATOM 1041 O O . ALA A 1 134 ? 10.444 -6.312 -14.154 1.00 96.44 134 ALA A O 1
ATOM 1042 N N . ASN A 1 135 ? 11.146 -4.194 -13.957 1.00 97.12 135 ASN A N 1
ATOM 1043 C CA . ASN A 1 135 ? 12.518 -4.453 -14.403 1.00 97.12 135 ASN A CA 1
ATOM 1044 C C . ASN A 1 135 ? 13.516 -4.616 -13.245 1.00 97.12 135 ASN A C 1
ATOM 1046 O O . ASN A 1 135 ? 14.699 -4.852 -13.499 1.00 97.12 135 ASN A O 1
ATOM 1050 N N . SER A 1 136 ? 13.063 -4.518 -11.994 1.00 97.06 136 SER A N 1
ATOM 1051 C CA . SER A 1 136 ? 13.944 -4.527 -10.831 1.00 97.06 136 SER A CA 1
ATOM 1052 C C . SER A 1 136 ? 14.385 -5.932 -10.408 1.00 97.06 136 SER A C 1
ATOM 1054 O O . SER A 1 136 ? 13.740 -6.946 -10.697 1.00 97.06 136 SER A O 1
ATOM 1056 N N . ALA A 1 137 ? 15.459 -5.994 -9.617 1.00 95.75 137 ALA A N 1
ATOM 1057 C CA . ALA A 1 137 ? 15.905 -7.235 -8.982 1.00 95.75 137 ALA A CA 1
ATOM 1058 C C . ALA A 1 137 ? 14.871 -7.802 -7.987 1.00 95.75 137 ALA A C 1
ATOM 1060 O O . ALA A 1 137 ? 14.736 -9.020 -7.855 1.00 95.75 137 ALA A O 1
ATOM 1061 N N . GLY A 1 138 ? 14.143 -6.933 -7.278 1.00 95.56 138 GLY A N 1
ATOM 1062 C CA . GLY A 1 138 ? 13.065 -7.332 -6.372 1.00 95.56 138 GLY A CA 1
ATOM 1063 C C . GLY A 1 138 ? 11.902 -7.994 -7.090 1.00 95.56 138 GLY A C 1
ATOM 1064 O O . GLY A 1 138 ? 11.447 -9.046 -6.647 1.00 95.56 138 GLY A O 1
ATOM 1065 N N . PHE A 1 139 ? 11.487 -7.456 -8.238 1.00 97.00 139 PHE A N 1
ATOM 1066 C CA . PHE A 1 139 ? 10.442 -8.075 -9.043 1.00 97.00 139 PHE A CA 1
ATOM 1067 C C . PHE A 1 139 ? 10.893 -9.411 -9.631 1.00 97.00 139 PHE A C 1
ATOM 1069 O O . PHE A 1 139 ? 10.153 -10.380 -9.538 1.00 97.00 139 PHE A O 1
ATOM 1076 N N . GLN A 1 140 ? 12.124 -9.517 -10.140 1.00 96.62 140 GLN A N 1
ATOM 1077 C CA . GLN A 1 140 ? 12.658 -10.803 -10.615 1.00 96.62 140 GLN A CA 1
ATOM 1078 C C . GLN A 1 140 ? 12.600 -11.880 -9.522 1.00 96.62 140 GLN A C 1
ATOM 1080 O O . GLN A 1 140 ? 12.025 -12.944 -9.729 1.00 96.62 140 GLN A O 1
ATOM 1085 N N . LYS A 1 141 ? 13.086 -11.572 -8.314 1.00 95.50 141 LYS A N 1
ATOM 1086 C CA . LYS A 1 141 ? 13.020 -12.508 -7.181 1.00 95.50 141 LYS A CA 1
ATOM 1087 C C . LYS A 1 141 ? 11.593 -12.843 -6.757 1.00 95.50 141 LYS A C 1
ATOM 1089 O O . LYS A 1 141 ? 11.348 -13.969 -6.329 1.00 95.50 141 LYS A O 1
ATOM 1094 N N . LEU A 1 142 ? 10.670 -11.887 -6.860 1.00 94.94 142 LEU A N 1
ATOM 1095 C CA . LEU A 1 142 ? 9.250 -12.110 -6.595 1.00 94.94 142 LEU A CA 1
ATOM 1096 C C . LEU A 1 142 ? 8.665 -13.123 -7.581 1.00 94.94 142 LEU A C 1
ATOM 1098 O O . LEU A 1 142 ? 8.046 -14.092 -7.150 1.00 94.94 142 LEU A O 1
ATOM 1102 N N . GLN A 1 143 ? 8.943 -12.956 -8.874 1.00 96.06 143 GLN A N 1
ATOM 1103 C CA . GLN A 1 143 ? 8.502 -13.881 -9.919 1.00 96.06 143 GLN A CA 1
ATOM 1104 C C . GLN A 1 143 ? 9.120 -15.277 -9.767 1.00 96.06 143 GLN A C 1
ATOM 1106 O O . GLN A 1 143 ? 8.446 -16.273 -10.022 1.00 96.06 143 GLN A O 1
ATOM 1111 N N . ASP A 1 144 ? 10.367 -15.355 -9.302 1.00 95.50 144 ASP A N 1
ATOM 1112 C CA . ASP A 1 144 ? 11.062 -16.619 -9.041 1.00 95.50 144 ASP A CA 1
ATOM 1113 C C . ASP A 1 144 ? 10.594 -17.312 -7.744 1.00 95.50 144 ASP A C 1
ATOM 1115 O O . ASP A 1 144 ? 11.064 -18.403 -7.422 1.00 95.50 144 ASP A O 1
ATOM 1119 N N . GLY A 1 145 ? 9.712 -16.682 -6.955 1.00 91.62 145 GLY A N 1
ATOM 1120 C CA . GLY A 1 145 ? 9.283 -17.191 -5.648 1.00 91.62 145 GLY A CA 1
ATOM 1121 C C . GLY A 1 145 ? 10.391 -17.177 -4.586 1.00 91.62 145 GLY A C 1
ATOM 1122 O O . GLY A 1 145 ? 10.309 -17.892 -3.591 1.00 91.62 145 GLY A O 1
ATOM 1123 N N . THR A 1 146 ? 11.441 -16.377 -4.793 1.00 91.62 146 THR A N 1
ATOM 1124 C CA . THR A 1 146 ? 12.618 -16.269 -3.907 1.00 91.62 146 THR A CA 1
ATOM 1125 C C . THR A 1 146 ? 12.719 -14.917 -3.199 1.00 91.62 146 THR A C 1
ATOM 1127 O O . THR A 1 146 ? 13.724 -14.621 -2.541 1.00 91.62 146 THR A O 1
ATOM 1130 N N . PHE A 1 147 ? 11.702 -14.066 -3.342 1.00 89.31 147 PHE A N 1
ATOM 1131 C CA . PHE A 1 147 ? 11.610 -12.820 -2.595 1.00 89.31 147 PHE A CA 1
ATOM 1132 C C . PHE A 1 147 ? 11.477 -13.127 -1.095 1.00 89.31 147 PHE A C 1
ATOM 1134 O O . PHE A 1 147 ? 10.715 -14.023 -0.724 1.00 89.31 147 PHE A O 1
ATOM 1141 N N . PRO A 1 148 ? 12.240 -12.444 -0.221 1.00 85.44 148 PRO A N 1
ATOM 1142 C CA . PRO A 1 148 ? 12.224 -12.744 1.203 1.00 85.44 148 PRO A CA 1
ATOM 1143 C C . PRO A 1 148 ? 10.833 -12.502 1.786 1.00 85.44 148 PRO A C 1
ATOM 1145 O O . PRO A 1 148 ? 10.181 -11.505 1.473 1.00 85.44 148 PRO A O 1
ATOM 1148 N N . ASN A 1 149 ? 10.401 -13.387 2.684 1.00 84.25 149 ASN A N 1
ATOM 1149 C CA . ASN A 1 149 ? 9.214 -13.111 3.476 1.00 84.25 149 ASN A CA 1
ATOM 1150 C C . ASN A 1 149 ? 9.527 -11.954 4.432 1.00 84.25 149 ASN A C 1
ATOM 1152 O O . ASN A 1 149 ? 10.254 -12.128 5.409 1.00 84.25 149 ASN A O 1
ATOM 1156 N N . LEU A 1 150 ? 8.984 -10.774 4.129 1.00 82.75 150 LEU A N 1
ATOM 1157 C CA . LEU A 1 150 ? 9.229 -9.558 4.903 1.00 82.75 150 LEU A CA 1
ATOM 1158 C C . LEU A 1 150 ? 8.690 -9.677 6.338 1.00 82.75 150 LEU A C 1
ATOM 1160 O O . LEU A 1 150 ? 9.173 -9.006 7.238 1.00 82.75 150 LEU 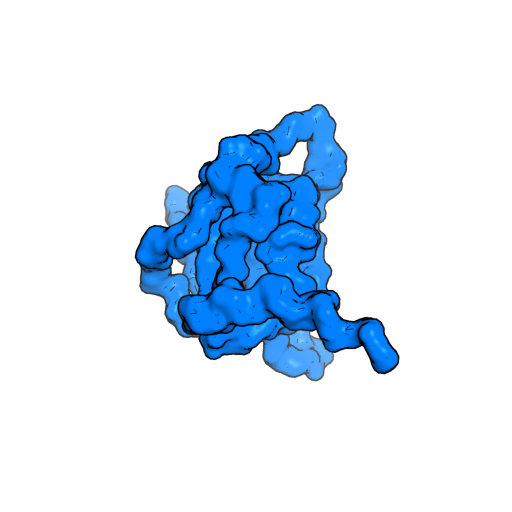A O 1
ATOM 1164 N N . PHE A 1 151 ? 7.710 -10.540 6.596 1.00 81.94 151 PHE A N 1
ATOM 1165 C CA . PHE A 1 151 ? 6.930 -10.512 7.836 1.00 81.94 151 PHE A CA 1
ATOM 1166 C C . PHE A 1 151 ? 7.270 -11.646 8.811 1.00 81.94 151 PHE A C 1
ATOM 1168 O O . PHE A 1 151 ? 6.492 -11.932 9.718 1.00 81.94 151 PHE A O 1
ATOM 1175 N N . VAL A 1 152 ? 8.429 -12.284 8.641 1.00 73.50 152 VAL A N 1
ATOM 1176 C CA . VAL A 1 152 ? 8.937 -13.342 9.527 1.00 73.50 152 VAL A CA 1
ATOM 1177 C C . VAL A 1 152 ? 10.020 -12.767 10.441 1.00 73.50 152 VAL A C 1
ATOM 1179 O O . VAL A 1 152 ? 10.940 -12.107 9.963 1.00 73.50 152 VAL A O 1
ATOM 1182 N N . GLN A 1 153 ? 9.921 -13.004 11.756 1.00 57.59 153 GLN A N 1
ATOM 1183 C CA . GLN A 1 153 ? 10.792 -12.349 12.746 1.00 57.59 153 GLN A CA 1
ATOM 1184 C C . GLN A 1 153 ? 12.154 -13.017 12.965 1.00 57.59 153 GLN A C 1
ATOM 1186 O O . GLN A 1 153 ? 13.021 -12.412 13.594 1.00 57.59 153 GLN A O 1
ATOM 1191 N N . THR A 1 154 ? 12.411 -14.213 12.436 1.00 50.03 154 THR A N 1
ATOM 1192 C CA . THR A 1 154 ? 13.717 -14.867 12.602 1.00 50.03 154 THR A CA 1
ATOM 1193 C C . THR A 1 154 ? 14.132 -15.699 11.398 1.00 50.03 154 THR A C 1
ATOM 1195 O O . THR A 1 154 ? 13.336 -16.326 10.699 1.00 50.03 154 THR A O 1
ATOM 1198 N N . LYS A 1 155 ? 15.454 -15.761 11.209 1.00 44.88 155 LYS A N 1
ATOM 1199 C CA . LYS A 1 155 ? 16.147 -16.585 10.211 1.00 44.88 155 LYS A CA 1
ATOM 1200 C C . LYS A 1 155 ? 15.783 -18.079 10.300 1.00 44.88 155 LYS A C 1
ATOM 1202 O O . LYS A 1 155 ? 16.001 -18.787 9.330 1.00 44.88 155 LYS A O 1
ATOM 1207 N N . GLU A 1 156 ? 15.232 -18.549 11.421 1.00 44.53 156 GLU A N 1
ATOM 1208 C CA . GLU A 1 156 ? 14.823 -19.945 11.657 1.00 44.53 156 GLU A CA 1
ATOM 1209 C C . GLU A 1 156 ? 13.427 -20.285 11.102 1.00 44.53 156 GLU A C 1
ATOM 1211 O O . GLU A 1 156 ? 13.234 -21.388 10.595 1.00 44.53 156 GLU A O 1
ATOM 1216 N N . GLU A 1 157 ? 12.474 -19.347 11.083 1.00 47.94 157 GLU A N 1
ATOM 1217 C CA . GLU A 1 157 ? 11.144 -19.573 10.484 1.00 47.94 157 GLU A CA 1
ATOM 1218 C C . GLU A 1 157 ? 11.173 -19.516 8.949 1.00 47.94 157 GLU A C 1
ATOM 1220 O O . GLU A 1 157 ? 10.443 -20.250 8.284 1.00 47.94 157 GLU A O 1
ATOM 1225 N N . ALA A 1 158 ? 12.072 -18.713 8.366 1.00 47.03 158 ALA A N 1
ATOM 1226 C CA . ALA A 1 158 ? 12.241 -18.631 6.913 1.00 47.03 158 ALA A CA 1
ATOM 1227 C C . ALA A 1 158 ? 12.750 -19.952 6.294 1.00 47.03 158 ALA A C 1
ATOM 1229 O O . ALA A 1 158 ? 12.459 -20.245 5.136 1.00 47.03 158 ALA A O 1
ATOM 1230 N N . ILE A 1 159 ? 13.481 -20.764 7.069 1.00 47.59 159 ILE A N 1
ATOM 1231 C CA . ILE A 1 159 ? 14.005 -22.075 6.645 1.00 47.59 159 ILE A CA 1
ATOM 1232 C C . ILE A 1 159 ? 12.928 -23.167 6.788 1.00 47.59 159 ILE A C 1
ATOM 1234 O O . ILE A 1 159 ? 12.940 -24.143 6.044 1.00 47.59 159 ILE A O 1
ATOM 1238 N N . ALA A 1 160 ? 11.960 -22.995 7.694 1.00 45.91 160 ALA A N 1
ATOM 1239 C CA . ALA A 1 160 ? 10.895 -23.967 7.959 1.00 45.91 160 ALA A CA 1
ATOM 1240 C C . ALA A 1 160 ? 9.700 -23.886 6.983 1.00 45.91 160 ALA A C 1
ATOM 1242 O O . ALA A 1 160 ? 8.829 -24.759 6.992 1.00 45.91 160 ALA A O 1
ATOM 1243 N N . ALA A 1 161 ? 9.638 -22.854 6.136 1.00 45.84 161 ALA A N 1
ATOM 1244 C CA . ALA A 1 161 ? 8.484 -22.576 5.284 1.00 45.84 161 ALA A CA 1
ATOM 1245 C C . ALA A 1 161 ? 8.276 -23.468 4.031 1.00 45.84 161 ALA A C 1
ATOM 1247 O O . ALA A 1 161 ? 7.152 -23.439 3.528 1.00 45.84 161 ALA A O 1
ATOM 1248 N N . PRO A 1 162 ? 9.222 -24.286 3.505 1.00 46.34 162 PRO A N 1
ATOM 1249 C CA . PRO A 1 162 ? 8.915 -25.085 2.317 1.00 46.34 162 PRO A CA 1
ATOM 1250 C C . PRO A 1 162 ? 8.337 -26.479 2.623 1.00 46.34 162 PRO A C 1
ATOM 1252 O O . PRO A 1 162 ? 7.748 -27.080 1.729 1.00 46.34 162 PRO A O 1
ATOM 1255 N N . GLU A 1 163 ? 8.443 -27.020 3.845 1.00 43.41 163 GLU A N 1
ATOM 1256 C CA . GLU A 1 163 ? 8.086 -28.437 4.081 1.00 43.41 163 GLU A CA 1
ATOM 1257 C C . GLU A 1 163 ? 6.646 -28.686 4.549 1.00 43.41 163 GLU A C 1
ATOM 1259 O O . GLU A 1 163 ? 6.140 -29.804 4.434 1.00 43.41 163 GLU A O 1
ATOM 1264 N N . LYS A 1 164 ? 5.923 -27.669 5.031 1.00 42.28 164 LYS A N 1
ATOM 1265 C CA . LYS A 1 164 ? 4.603 -27.902 5.648 1.00 42.28 164 LYS A CA 1
ATOM 1266 C C . LYS A 1 164 ? 3.432 -28.084 4.674 1.00 42.28 164 LYS A C 1
ATOM 1268 O O . LYS A 1 164 ? 2.323 -28.338 5.132 1.00 42.28 164 LYS A O 1
ATOM 1273 N N . MET A 1 165 ? 3.657 -28.018 3.358 1.00 39.56 165 MET A N 1
ATOM 1274 C CA . MET A 1 165 ? 2.594 -28.229 2.359 1.00 39.56 165 MET A CA 1
ATOM 1275 C C . MET A 1 165 ? 2.441 -29.700 1.920 1.00 39.56 165 MET A C 1
ATOM 1277 O O . MET A 1 165 ? 1.473 -30.029 1.243 1.00 39.56 165 MET A O 1
ATOM 1281 N N . MET A 1 166 ? 3.346 -30.612 2.303 1.00 36.22 166 MET A N 1
ATOM 1282 C CA . MET A 1 166 ? 3.349 -31.986 1.770 1.00 36.22 166 MET A CA 1
ATOM 1283 C C . MET A 1 166 ? 2.932 -33.080 2.764 1.00 36.22 166 MET A C 1
ATOM 1285 O O . MET A 1 166 ? 3.281 -34.238 2.562 1.00 36.22 166 MET A O 1
ATOM 1289 N N . ILE A 1 167 ? 2.187 -32.765 3.830 1.00 40.25 167 ILE A N 1
ATOM 1290 C CA . ILE A 1 167 ? 1.642 -33.812 4.712 1.00 40.25 167 ILE A CA 1
ATOM 1291 C C . ILE A 1 167 ? 0.219 -33.472 5.162 1.00 40.25 167 ILE A C 1
ATOM 1293 O O . ILE A 1 167 ? -0.008 -33.061 6.292 1.00 40.25 167 ILE A O 1
ATOM 1297 N N . LEU A 1 168 ? -0.747 -33.660 4.262 1.00 39.59 168 LEU A N 1
ATOM 1298 C CA . LEU A 1 168 ? -2.133 -34.007 4.602 1.00 39.59 168 LEU A CA 1
ATOM 1299 C C . LEU A 1 168 ? -2.764 -34.752 3.416 1.00 39.59 168 LEU A C 1
ATOM 1301 O O . LEU A 1 168 ? -3.666 -34.277 2.736 1.00 39.59 168 LEU A O 1
ATOM 1305 N N . SER A 1 169 ? -2.252 -35.955 3.173 1.00 42.03 169 SER A N 1
ATOM 1306 C CA . SER A 1 169 ? -2.981 -37.004 2.462 1.00 42.03 169 SER A CA 1
ATOM 1307 C C . SER A 1 169 ? -2.647 -38.340 3.109 1.00 42.03 169 SER A C 1
ATOM 1309 O O . SER A 1 169 ? -1.654 -38.971 2.756 1.00 42.03 169 SER A O 1
ATOM 1311 N N . THR A 1 170 ? -3.487 -38.712 4.072 1.00 44.59 170 THR A N 1
ATOM 1312 C CA . THR A 1 170 ? -3.776 -40.076 4.542 1.00 44.59 170 THR A CA 1
ATOM 1313 C C . THR A 1 170 ? -5.123 -40.043 5.232 1.00 44.59 170 THR A C 1
ATOM 1315 O O . THR A 1 170 ? -5.281 -39.162 6.107 1.00 44.59 170 THR A O 1
#

Radius of gyration: 17.26 Å; chains: 1; bounding box: 38×65×40 Å

Secondary structure (DSSP, 8-state):
-PPP-GGGSBSSS---SPPSS-SSPP-S-HHHHHHHHHHHHHHHHH-S-SEEEEESHHHHHH--HHHHHHHHHHTT-----EEEEE-TT--HHHHHHIIIIIS-GGGS-SEEEE---HHHH--SS--HHHHHHHTSHHHHHHHTT-S--TT-SSTTHHHHTTSTTS----

Foldseek 3Di:
DDDDDPCQQFPDPDDPDQPPPQPWFDLLAPLQSSLLLVLLVCCQPPRAFQEEEEEAVQLVPVDRPVVVQVVVVVVVDPRGGYHYSYYHLAAPLVVCCCQPQVADPRRHHPYYHYRYDCCSVVVVDDSPSVVSSCPGPQVVCSVVVNTFPSNDDDPVVSVVPPPPPPPDDD

pLDDT: mean 80.42, std 21.25, range [36.16, 97.81]